Protein 5V0R (pdb70)

Structure (mmCIF, N/CA/C/O backbone):
data_5V0R
#
_entry.id   5V0R
#
_cell.length_a   52.360
_cell.length_b   85.240
_cell.length_c   33.850
_cell.angle_alpha   90.000
_cell.angle_beta   90.000
_cell.angle_gamma   90.000
#
_symmetry.space_group_name_H-M   'P 21 21 2'
#
loop_
_entity.id
_entity.type
_entity.pdbx_description
1 polymer 'Ubiquitin-conjugating enzyme'
2 non-polymer 'MAGNESIUM ION'
3 non-polymer 'CHLORIDE ION'
4 water water
#
loop_
_atom_site.group_PDB
_atom_site.id
_atom_site.type_symbol
_atom_site.label_atom_id
_atom_site.label_alt_id
_atom_site.label_comp_id
_atom_site.label_asym_id
_atom_site.label_entity_id
_atom_site.label_seq_id
_atom_site.pdbx_PDB_ins_code
_atom_site.Cartn_x
_atom_site.Cartn_y
_atom_site.Cartn_z
_atom_site.occupancy
_atom_site.B_iso_or_equiv
_atom_site.auth_seq_id
_atom_site.auth_comp_id
_atom_site.auth_asym_id
_atom_site.auth_atom_id
_atom_site.pdbx_PDB_model_num
ATOM 1 N N . LYS A 1 18 ? 23.833 -4.445 0.696 1.00 48.70 10 LYS A N 1
ATOM 2 C CA . LYS A 1 18 ? 24.532 -5.388 -0.172 1.00 50.35 10 LYS A CA 1
ATOM 3 C C . LYS A 1 18 ? 23.532 -6.309 -0.860 1.00 47.35 10 LYS A C 1
ATOM 4 O O . LYS A 1 18 ? 23.207 -6.128 -2.038 1.00 38.61 10 LYS A O 1
ATOM 6 N N . MET A 1 19 ? 23.062 -7.310 -0.114 1.00 45.02 11 MET A N 1
ATOM 7 C CA . MET A 1 19 ? 21.925 -8.101 -0.567 1.00 40.54 11 MET A CA 1
ATOM 8 C C . MET A 1 19 ? 20.715 -7.205 -0.811 1.00 36.13 11 MET A C 1
ATOM 9 O O . MET A 1 19 ? 20.053 -7.301 -1.851 1.00 24.10 11 MET A O 1
ATOM 14 N N . SER A 1 20 ? 20.433 -6.299 0.128 1.00 38.51 12 SER A N 1
ATOM 15 C CA . SER A 1 20 ? 19.296 -5.397 -0.018 1.00 39.70 12 SER A CA 1
ATOM 16 C C . SER A 1 20 ? 19.558 -4.262 -1.005 1.00 31.07 12 SER A C 1
ATOM 17 O O . SER A 1 20 ? 18.604 -3.720 -1.564 1.00 22.29 12 SER A O 1
ATOM 20 N N . SER A 1 21 ? 20.815 -3.887 -1.240 1.00 26.43 13 SER A N 1
ATOM 21 C CA . SER A 1 21 ? 21.083 -2.910 -2.292 1.00 21.77 13 SER A CA 1
ATOM 22 C C . SER A 1 21 ? 20.774 -3.493 -3.667 1.00 20.84 13 SER A C 1
ATOM 23 O O . SER A 1 21 ? 20.129 -2.840 -4.497 1.00 21.43 13 SER A O 1
ATOM 25 N N A SER A 1 22 ? 21.205 -4.729 -3.926 0.52 20.36 14 SER A N 1
ATOM 26 N N B SER A 1 22 ? 21.234 -4.720 -3.924 0.48 20.34 14 SER A N 1
ATOM 27 C CA A SER A 1 22 ? 20.958 -5.322 -5.238 0.52 18.24 14 SER A CA 1
ATOM 28 C CA B SER A 1 22 ? 20.966 -5.357 -5.209 0.48 18.42 14 SER A CA 1
ATOM 29 C C A SER A 1 22 ? 19.482 -5.641 -5.449 0.52 16.78 14 SER A C 1
ATOM 30 C C B SER A 1 22 ? 19.472 -5.556 -5.424 0.48 16.53 14 SER A C 1
ATOM 31 O O A SER A 1 22 ? 18.997 -5.583 -6.586 0.52 17.02 14 SER A O 1
ATOM 32 O O B SER A 1 22 ? 18.960 -5.318 -6.525 0.48 15.39 14 SER A O 1
ATOM 37 N N . SER A 1 23 ? 18.755 -5.989 -4.383 1.00 16.26 15 SER A N 1
ATOM 38 C CA . SER A 1 23 ? 17.324 -6.241 -4.538 1.00 12.55 15 SER A CA 1
ATOM 39 C C . SER A 1 23 ? 16.554 -4.946 -4.773 1.00 14.18 15 SER A C 1
ATOM 40 O O . SER A 1 23 ? 15.606 -4.932 -5.567 1.00 12.99 15 SER A O 1
ATOM 43 N N . LYS A 1 24 ? 16.960 -3.844 -4.123 1.00 15.40 16 LYS A N 1
ATOM 44 C CA . LYS A 1 24 ? 16.314 -2.560 -4.396 1.00 13.76 16 LYS A CA 1
ATOM 45 C C . LYS A 1 24 ? 16.555 -2.132 -5.838 1.00 14.30 16 LYS A C 1
ATOM 46 O O . LYS A 1 24 ? 15.625 -1.707 -6.537 1.00 13.92 16 LYS A O 1
ATOM 52 N N . LEU A 1 25 ? 17.800 -2.251 -6.309 1.00 14.67 17 LEU A N 1
ATOM 53 C CA . LEU A 1 25 ? 18.083 -1.890 -7.693 1.00 13.36 17 LEU A CA 1
ATOM 54 C C . LEU A 1 25 ? 17.270 -2.735 -8.657 1.00 13.04 17 LEU A C 1
ATOM 55 O O . LEU A 1 25 ? 16.788 -2.237 -9.680 1.00 15.30 17 LEU A O 1
ATOM 60 N N . ARG A 1 26 ? 17.115 -4.028 -8.361 1.00 11.79 18 ARG A N 1
ATOM 61 C CA . ARG A 1 26 ? 16.359 -4.878 -9.268 1.00 11.28 18 ARG A CA 1
ATOM 62 C C . ARG A 1 26 ? 14.879 -4.508 -9.264 1.00 11.28 18 ARG A C 1
ATOM 63 O O . ARG A 1 26 ? 14.231 -4.521 -10.316 1.00 12.41 18 ARG A O 1
ATOM 71 N N . LEU A 1 27 ? 14.322 -4.188 -8.094 1.00 11.52 19 LEU A N 1
ATOM 72 C CA . LEU A 1 27 ? 12.920 -3.783 -8.067 1.00 10.87 19 LEU A CA 1
ATOM 73 C C . LEU A 1 27 ? 12.716 -2.478 -8.826 1.00 10.99 19 LEU A C 1
ATOM 74 O O . LEU A 1 27 ? 11.700 -2.305 -9.500 1.00 12.40 19 LEU A O 1
ATOM 79 N N . LEU A 1 28 ? 13.678 -1.554 -8.736 1.00 12.20 20 LEU A N 1
ATOM 80 C CA . LEU A 1 28 ? 13.568 -0.324 -9.518 1.00 11.14 20 LEU A CA 1
ATOM 81 C C . LEU A 1 28 ? 13.685 -0.609 -11.010 1.00 14.11 20 LEU A C 1
ATOM 82 O O . LEU A 1 28 ? 13.034 0.053 -11.831 1.00 14.75 20 LEU A O 1
ATOM 87 N N . SER A 1 29 ? 14.518 -1.583 -11.383 1.00 14.64 21 SER A N 1
ATOM 88 C CA . SER A 1 29 ? 14.603 -1.977 -12.785 1.00 15.67 21 SER A CA 1
ATOM 89 C C . SER A 1 29 ? 13.299 -2.598 -13.258 1.00 13.13 21 SER A C 1
ATOM 90 O O . SER A 1 29 ? 12.826 -2.309 -14.365 1.00 15.15 21 SER A O 1
ATOM 93 N N . ASP A 1 30 ? 12.694 -3.449 -12.427 1.00 12.71 22 ASP A N 1
ATOM 94 C CA . ASP A 1 30 ? 11.396 -4.019 -12.774 1.00 12.35 22 ASP A CA 1
ATOM 95 C C . ASP A 1 30 ? 10.341 -2.929 -12.915 1.00 13.32 22 ASP A C 1
ATOM 96 O O . ASP A 1 30 ? 9.476 -2.997 -13.799 1.00 14.61 22 ASP A O 1
ATOM 101 N N . LEU A 1 31 ? 10.386 -1.932 -12.030 1.00 10.37 23 LEU A N 1
ATOM 102 C CA . LEU A 1 31 ? 9.454 -0.813 -12.100 1.00 10.28 23 LEU A CA 1
ATOM 103 C C . LEU A 1 31 ? 9.631 -0.043 -13.402 1.00 14.61 23 LEU A C 1
ATOM 104 O O . LEU A 1 31 ? 8.647 0.333 -14.051 1.00 14.99 23 LEU A O 1
ATOM 109 N N . GLN A 1 32 ? 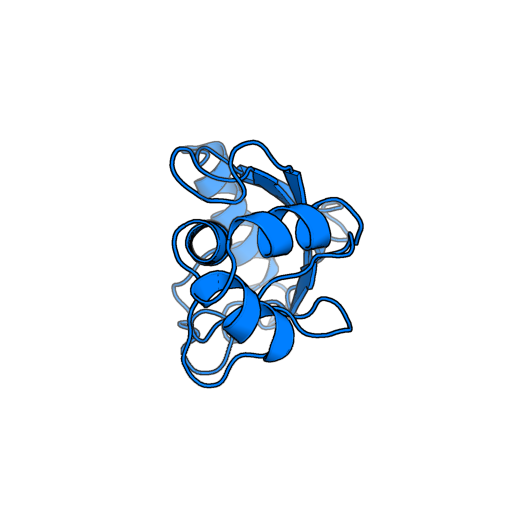10.886 0.177 -13.810 1.00 12.61 24 GLN A N 1
ATOM 110 C CA . GLN A 1 32 ? 11.153 0.853 -15.078 1.00 16.02 24 GLN A CA 1
ATOM 111 C C . GLN A 1 32 ? 10.566 0.079 -16.255 1.00 15.96 24 GLN A C 1
ATOM 112 O O . GLN A 1 32 ? 10.006 0.680 -17.181 1.00 15.65 24 GLN A O 1
ATOM 118 N N . GLN A 1 33 ? 10.696 -1.254 -16.242 1.00 15.87 25 GLN A N 1
ATOM 119 C CA . GLN A 1 33 ? 10.119 -2.073 -17.306 1.00 16.37 25 GLN A CA 1
ATOM 120 C C . GLN A 1 33 ? 8.611 -1.885 -17.374 1.00 15.32 25 GLN A C 1
ATOM 121 O O . GLN A 1 33 ? 8.041 -1.718 -18.460 1.00 16.02 25 GLN A O 1
ATOM 127 N N . LEU A 1 34 ? 7.948 -1.926 -16.214 1.00 14.72 26 LEU A N 1
ATOM 128 C CA . LEU A 1 34 ? 6.489 -1.826 -16.173 1.00 12.86 26 LEU A CA 1
ATOM 129 C C . LEU A 1 34 ? 6.008 -0.476 -16.688 1.00 15.03 26 LEU A C 1
ATOM 130 O O . LEU A 1 34 ? 5.054 -0.408 -17.469 1.00 16.79 26 LEU A O 1
ATOM 135 N N . GLN A 1 35 ? 6.642 0.618 -16.250 1.00 13.47 27 GLN A N 1
ATOM 136 C CA . GLN A 1 35 ? 6.167 1.930 -16.684 1.00 13.16 27 GLN A CA 1
ATOM 137 C C . GLN A 1 35 ? 6.403 2.151 -18.171 1.00 16.78 27 GLN A C 1
ATOM 138 O O . GLN A 1 35 ? 5.629 2.866 -18.815 1.00 18.25 27 GLN A O 1
ATOM 144 N N . LYS A 1 36 ? 7.452 1.547 -18.735 1.00 15.40 28 LYS A N 1
ATOM 145 C CA . LYS A 1 36 ? 7.734 1.761 -20.152 1.00 17.28 28 LYS A CA 1
ATOM 146 C C . LYS A 1 36 ? 6.749 1.006 -21.038 1.00 16.78 28 LYS A C 1
ATOM 147 O O . LYS A 1 36 ? 6.363 1.502 -22.105 1.00 20.90 28 LYS A O 1
ATOM 149 N N . ASP A 1 37 ? 6.356 -0.200 -20.627 1.00 16.95 29 ASP A N 1
ATOM 150 C CA . ASP A 1 37 ? 5.425 -1.039 -21.388 1.00 20.01 29 ASP A CA 1
ATOM 151 C C . ASP A 1 37 ? 4.449 -1.702 -20.430 1.00 17.02 29 ASP A C 1
ATOM 152 O O . ASP A 1 37 ? 4.555 -2.900 -20.139 1.00 17.31 29 ASP A O 1
ATOM 157 N N . PRO A 1 38 ? 3.484 -0.951 -19.912 1.00 16.11 30 PRO A N 1
ATOM 158 C CA . PRO A 1 38 ? 2.569 -1.518 -18.908 1.00 14.34 30 PRO A CA 1
ATOM 159 C C . PRO A 1 38 ? 1.712 -2.612 -19.516 1.00 15.80 30 PRO A C 1
ATOM 160 O O . PRO A 1 38 ? 1.178 -2.450 -20.624 1.00 18.04 30 PRO A O 1
ATOM 164 N N . PRO A 1 39 ? 1.599 -3.759 -18.843 1.00 16.58 31 PRO A N 1
ATOM 165 C CA . PRO A 1 39 ? 0.783 -4.856 -19.375 1.00 18.74 31 PRO A CA 1
ATOM 166 C C . PRO A 1 39 ? -0.705 -4.625 -19.154 1.00 16.80 31 PRO A C 1
ATOM 167 O O . PRO A 1 39 ? -1.129 -4.133 -18.107 1.00 18.88 31 PRO A O 1
ATOM 171 N N . GLU A 1 40 ? -1.496 -5.003 -20.152 1.00 18.49 32 GLU A N 1
ATOM 172 C CA . GLU A 1 40 ? -2.942 -4.863 -20.055 1.00 17.15 32 GLU A CA 1
ATOM 173 C C . GLU A 1 40 ? -3.522 -5.895 -19.096 1.00 15.69 32 GLU A C 1
ATOM 174 O O . GLU A 1 40 ? -2.972 -6.986 -18.914 1.00 16.71 32 GLU A O 1
ATOM 180 N N . GLY A 1 41 ? -4.654 -5.537 -18.485 1.00 14.64 33 GLY A N 1
ATOM 181 C CA . GLY A 1 41 ? -5.338 -6.401 -17.538 1.00 15.14 33 GLY A CA 1
ATOM 182 C C . GLY A 1 41 ? -4.842 -6.303 -16.113 1.00 16.47 33 GLY A C 1
ATOM 183 O O . GLY A 1 41 ? -5.397 -6.976 -15.233 1.00 15.52 33 GLY A O 1
ATOM 184 N N . ILE A 1 42 ? -3.841 -5.462 -15.852 1.00 12.43 34 ILE A N 1
ATOM 185 C CA . ILE A 1 42 ? -3.068 -5.482 -14.618 1.00 11.71 34 ILE A CA 1
ATOM 186 C C . ILE A 1 42 ? -2.874 -4.051 -14.149 1.00 13.94 34 ILE A C 1
ATOM 187 O O . ILE A 1 42 ? -2.672 -3.144 -14.963 1.00 15.25 34 ILE A O 1
ATOM 192 N N . THR A 1 43 ? -2.958 -3.843 -12.838 1.00 10.78 35 THR A N 1
ATOM 193 C CA . THR A 1 43 ? -2.378 -2.666 -12.198 1.00 9.69 35 THR A CA 1
ATOM 194 C C . THR A 1 43 ? -1.423 -3.155 -11.116 1.00 10.23 35 THR A C 1
ATOM 195 O O . THR A 1 43 ? -1.604 -4.243 -10.560 1.00 10.78 35 THR A O 1
ATOM 199 N N . ALA A 1 44 ? -0.386 -2.367 -10.824 1.00 10.60 36 ALA A N 1
ATOM 200 C CA . ALA A 1 44 ? 0.590 -2.794 -9.829 1.00 10.14 36 ALA A CA 1
ATOM 201 C C . ALA A 1 44 ? 1.482 -1.630 -9.444 1.00 14.05 36 ALA A C 1
ATOM 202 O O . ALA A 1 44 ? 1.954 -0.892 -10.316 1.00 13.31 36 ALA A O 1
ATOM 204 N N . SER A 1 45 ? 1.730 -1.483 -8.140 1.00 9.74 37 SER A N 1
ATOM 205 C CA . SER A 1 45 ? 2.630 -0.430 -7.691 1.00 9.70 37 SER A CA 1
ATOM 206 C C . SER A 1 45 ? 3.112 -0.715 -6.276 1.00 10.46 37 SER A C 1
ATOM 207 O O . SER A 1 45 ? 2.334 -1.234 -5.461 1.00 10.88 37 SER A O 1
ATOM 210 N N . PRO A 1 46 ? 4.367 -0.402 -5.951 1.00 9.85 38 PRO A N 1
ATOM 211 C CA . PRO A 1 46 ? 4.844 -0.577 -4.577 1.00 12.13 38 PRO A CA 1
ATOM 212 C C . PRO A 1 46 ? 4.142 0.361 -3.606 1.00 12.26 38 PRO A C 1
ATOM 213 O O . PRO A 1 46 ? 3.610 1.417 -3.966 1.00 12.24 38 PRO A O 1
ATOM 217 N N . GLU A 1 47 ? 4.158 -0.047 -2.340 1.00 10.70 39 GLU A N 1
ATOM 218 C CA . GLU A 1 47 ? 3.562 0.771 -1.290 1.00 12.80 39 GLU A CA 1
ATOM 219 C C . GLU A 1 47 ? 4.226 2.136 -1.215 1.00 13.98 39 GLU A C 1
ATOM 220 O O . GLU A 1 47 ? 3.550 3.162 -1.043 1.00 12.78 39 GLU A O 1
ATOM 226 N N . SER A 1 48 ? 5.553 2.160 -1.336 1.00 12.81 40 SER A N 1
ATOM 227 C CA . SER A 1 48 ? 6.354 3.373 -1.250 1.00 12.80 40 SER A CA 1
ATOM 228 C C . SER A 1 48 ? 7.799 3.002 -1.525 1.00 12.78 40 SER A C 1
ATOM 229 O O . SER A 1 48 ? 8.123 1.821 -1.672 1.00 14.26 40 SER A O 1
ATOM 232 N N . GLU A 1 49 ? 8.678 3.993 -1.579 1.00 12.89 41 GLU A N 1
ATOM 233 C CA . GLU A 1 49 ? 10.093 3.694 -1.732 1.00 15.93 41 GLU A CA 1
ATOM 234 C C . GLU A 1 49 ? 10.646 3.023 -0.480 1.00 16.27 41 GLU A C 1
ATOM 235 O O . GLU A 1 49 ? 11.400 2.043 -0.572 1.00 18.84 41 GLU A O 1
ATOM 241 N N . ASN A 1 50 ? 10.259 3.516 0.700 1.00 16.67 42 ASN A N 1
ATOM 242 C CA . ASN A 1 50 ? 10.695 2.878 1.942 1.00 18.16 42 ASN A CA 1
ATOM 243 C C . ASN A 1 50 ? 10.160 1.460 2.057 1.00 19.25 42 ASN A C 1
ATOM 244 O O . ASN A 1 50 ? 10.792 0.610 2.694 1.00 21.48 42 ASN A O 1
ATOM 249 N N . ASP A 1 51 ? 9.003 1.192 1.459 1.00 15.55 43 ASP A N 1
ATOM 250 C CA . ASP A 1 51 ? 8.410 -0.142 1.458 1.00 13.97 43 ASP A CA 1
ATOM 251 C C . ASP A 1 51 ? 8.371 -0.699 0.043 1.00 16.24 43 ASP A C 1
ATOM 252 O O . ASP A 1 51 ? 7.346 -1.223 -0.405 1.00 14.80 43 ASP A O 1
ATOM 257 N N . LEU A 1 52 ? 9.494 -0.580 -0.665 1.00 15.23 44 LEU A N 1
ATOM 258 C CA . LEU A 1 52 ? 9.576 -1.033 -2.046 1.00 13.15 44 LEU A CA 1
ATOM 259 C C . LEU A 1 52 ? 9.346 -2.531 -2.172 1.00 13.62 44 LEU A C 1
ATOM 260 O O . LEU A 1 52 ? 9.039 -3.015 -3.265 1.00 13.30 44 LEU A O 1
ATOM 265 N N . TYR A 1 53 ? 9.513 -3.272 -1.085 1.00 11.96 45 TYR A N 1
ATOM 266 C CA . TYR A 1 53 ? 9.382 -4.722 -1.138 1.00 11.64 45 TYR A CA 1
ATOM 267 C C . TYR A 1 53 ? 7.939 -5.193 -1.030 1.00 14.12 45 TYR A C 1
ATOM 268 O O . TYR A 1 53 ? 7.685 -6.392 -1.181 1.00 14.88 45 TYR A O 1
ATOM 277 N N . VAL A 1 54 ? 6.985 -4.302 -0.786 1.00 11.96 46 VAL A N 1
ATOM 278 C CA . VAL A 1 54 ? 5.569 -4.659 -0.748 1.00 11.55 46 VAL A CA 1
ATOM 279 C C . VAL A 1 54 ? 4.895 -3.987 -1.935 1.00 11.22 46 VAL A C 1
ATOM 280 O O . VAL A 1 54 ? 4.884 -2.755 -2.033 1.00 12.15 46 VAL A O 1
ATOM 284 N N . TRP A 1 55 ? 4.351 -4.789 -2.845 1.00 11.83 47 TRP A N 1
ATOM 285 C CA . TRP A 1 55 ? 3.579 -4.277 -3.970 1.00 10.22 47 TRP A CA 1
ATOM 286 C C . TRP A 1 55 ? 2.140 -4.745 -3.868 1.00 11.47 47 TRP A C 1
ATOM 287 O O . TRP A 1 55 ? 1.872 -5.884 -3.465 1.00 13.00 47 TRP A O 1
ATOM 298 N N . ASN A 1 56 ? 1.216 -3.882 -4.264 1.00 9.62 48 ASN A N 1
ATOM 299 C CA . ASN A 1 56 ? -0.173 -4.270 -4.422 1.00 9.78 48 ASN A CA 1
ATOM 300 C C . ASN A 1 56 ? -0.524 -4.269 -5.899 1.00 11.08 48 ASN A C 1
ATOM 301 O O . ASN A 1 56 ? -0.024 -3.444 -6.665 1.00 11.23 48 ASN A O 1
ATOM 306 N N . ALA A 1 57 ? -1.362 -5.221 -6.310 1.00 10.33 49 ALA A N 1
ATOM 307 C CA . ALA A 1 57 ? -1.699 -5.353 -7.714 1.00 9.80 49 ALA A CA 1
ATOM 308 C C . ALA A 1 57 ? -3.155 -5.758 -7.846 1.00 10.14 49 ALA A C 1
ATOM 309 O O . ALA A 1 57 ? -3.770 -6.257 -6.900 1.00 12.43 49 ALA A O 1
ATOM 311 N N . THR A 1 58 ? -3.710 -5.514 -9.030 1.00 10.93 50 THR A N 1
ATOM 312 C CA . THR A 1 58 ? -5.002 -6.082 -9.383 1.00 10.78 50 THR A CA 1
ATOM 313 C C . THR A 1 58 ? -4.876 -6.765 -10.731 1.00 12.94 50 THR A C 1
ATOM 314 O O . THR A 1 58 ? -4.051 -6.388 -11.567 1.00 13.90 50 THR A O 1
ATOM 318 N N . ILE A 1 59 ? -5.690 -7.795 -10.917 1.00 12.17 51 ILE A N 1
ATOM 319 C CA . ILE A 1 59 ? -5.857 -8.434 -12.212 1.00 13.06 51 ILE A CA 1
ATOM 320 C C . ILE A 1 59 ? -7.346 -8.480 -12.507 1.00 14.96 51 ILE A C 1
ATOM 321 O O . ILE A 1 59 ? -8.165 -8.657 -11.599 1.00 15.30 51 ILE A O 1
ATOM 326 N N . THR A 1 60 ? -7.697 -8.289 -13.765 1.00 13.43 52 THR A N 1
ATOM 327 C CA . THR A 1 60 ? -9.081 -8.344 -14.195 1.00 12.36 52 THR A CA 1
ATOM 328 C C . THR A 1 60 ? -9.302 -9.624 -14.982 1.00 16.25 52 THR A C 1
ATOM 329 O O . THR A 1 60 ? -8.453 -10.020 -15.785 1.00 16.87 52 THR A O 1
ATOM 333 N N . GLY A 1 61 ? -10.437 -10.271 -14.733 1.00 15.13 53 GLY A N 1
ATOM 334 C CA . GLY A 1 61 ? -10.754 -11.507 -15.408 1.00 17.32 53 GLY A CA 1
ATOM 335 C C . GLY A 1 61 ? -10.739 -11.338 -16.912 1.00 17.62 53 GLY A C 1
ATOM 336 O O . GLY A 1 61 ? -11.424 -10.480 -17.473 1.00 16.78 53 GLY A O 1
ATOM 337 N N . PRO A 1 62 ? -9.954 -12.166 -17.594 1.00 21.49 54 PRO A N 1
ATOM 338 C CA . PRO A 1 62 ? -9.791 -12.006 -19.040 1.00 26.03 54 PRO A CA 1
ATOM 339 C C . PRO A 1 62 ? -11.082 -12.260 -19.798 1.00 25.25 54 PRO A C 1
ATOM 340 O O . PRO A 1 62 ? -11.966 -13.002 -19.356 1.00 22.64 54 PRO A O 1
ATOM 344 N N . MET A 1 63 ? -11.181 -11.598 -20.948 1.00 24.09 55 MET A N 1
ATOM 345 C CA . MET A 1 63 ? -12.203 -11.917 -21.924 1.00 32.87 55 MET A CA 1
ATOM 346 C C . MET A 1 63 ? -12.124 -13.393 -22.277 1.00 32.22 55 MET A C 1
ATOM 347 O O . MET A 1 63 ? -11.037 -13.951 -22.456 1.00 30.25 55 MET A O 1
ATOM 352 N N . ASP A 1 64 ? -13.288 -14.024 -22.344 1.00 26.67 56 ASP A N 1
ATOM 353 C CA . ASP A 1 64 ? -13.481 -15.418 -22.727 1.00 24.94 56 ASP A CA 1
ATOM 354 C C . ASP A 1 64 ? -13.112 -16.372 -21.599 1.00 23.34 56 ASP A C 1
ATOM 355 O O . ASP A 1 64 ? -13.016 -17.584 -21.837 1.00 25.45 56 ASP A O 1
ATOM 360 N N . SER A 1 65 ? -12.916 -15.869 -20.383 1.00 25.90 57 SER A N 1
ATOM 361 C CA . SER A 1 65 ? -12.726 -16.701 -19.205 1.00 26.38 57 SER A CA 1
ATOM 362 C C . SER A 1 65 ? -13.985 -16.673 -18.355 1.00 24.24 57 SER A C 1
ATOM 363 O O . SER A 1 65 ? -14.828 -15.782 -18.486 1.00 20.74 57 SER A O 1
ATOM 366 N N . ILE A 1 66 ? -14.095 -17.655 -17.457 1.00 21.33 58 ILE A N 1
ATOM 367 C CA . ILE A 1 66 ? -15.263 -17.704 -16.588 1.00 19.93 58 ILE A CA 1
ATOM 368 C C . ILE A 1 66 ? -15.232 -16.575 -15.560 1.00 21.98 58 ILE A C 1
ATOM 369 O O . ILE A 1 66 ? -16.273 -16.247 -14.982 1.00 21.95 58 ILE A O 1
ATOM 374 N N . TRP A 1 67 ? -14.072 -15.939 -15.350 1.00 16.98 59 TRP A N 1
ATOM 375 C CA . TRP A 1 67 ? -13.923 -14.799 -14.453 1.00 16.58 59 TRP A CA 1
ATOM 376 C C . TRP A 1 67 ? -14.015 -13.466 -15.184 1.00 18.18 59 TRP A C 1
ATOM 377 O O . TRP A 1 67 ? -13.646 -12.438 -14.606 1.00 20.09 59 TRP A O 1
ATOM 388 N N A GLU A 1 68 ? -14.510 -13.464 -16.423 0.39 19.43 60 GLU A N 1
ATOM 389 N N B GLU A 1 68 ? -14.506 -13.463 -16.422 0.61 18.99 60 GLU A N 1
ATOM 390 C CA A GLU A 1 68 ? -14.506 -12.277 -17.277 0.39 22.17 60 GLU A CA 1
ATOM 391 C CA B GLU A 1 68 ? -14.481 -12.282 -17.283 0.61 22.19 60 GLU A CA 1
ATOM 392 C C A GLU A 1 68 ? -15.008 -11.044 -16.541 0.39 23.56 60 GLU A C 1
ATOM 393 C C B GLU A 1 68 ? -15.010 -11.045 -16.571 0.61 23.92 60 GLU A C 1
ATOM 394 O O A GLU A 1 68 ? -16.112 -11.043 -15.990 0.39 25.29 60 GLU A O 1
ATOM 395 O O B GLU A 1 68 ? -16.131 -11.042 -16.060 0.61 25.36 60 GLU A O 1
ATOM 406 N N . GLY A 1 69 ? -14.184 -9.996 -16.530 1.00 22.34 61 GLY A N 1
ATOM 407 C CA . GLY A 1 69 ? -14.556 -8.727 -15.936 1.00 23.33 61 GLY A CA 1
ATOM 408 C C . GLY A 1 69 ? -14.442 -8.634 -14.429 1.00 22.30 61 GLY A C 1
ATOM 409 O O . GLY A 1 69 ? -14.459 -7.516 -13.891 1.00 26.17 61 GLY A O 1
ATOM 410 N N . GLY A 1 70 ? -14.346 -9.756 -13.719 1.00 23.08 62 GLY A N 1
ATOM 411 C CA . GLY A 1 70 ? -14.116 -9.685 -12.289 1.00 20.57 62 GLY A CA 1
ATOM 412 C C . GLY A 1 70 ? -12.774 -9.053 -11.983 1.00 15.19 62 GLY A C 1
ATOM 413 O O . GLY A 1 70 ? -11.835 -9.126 -12.774 1.00 21.54 62 GLY A O 1
ATOM 414 N N . ILE A 1 71 ? -12.679 -8.437 -10.809 1.00 14.91 63 ILE A N 1
ATOM 415 C CA . ILE A 1 71 ? -11.466 -7.758 -10.370 1.00 13.23 63 ILE A CA 1
ATOM 416 C C . ILE A 1 71 ? -10.943 -8.476 -9.133 1.00 16.36 63 ILE A C 1
ATOM 417 O O . ILE A 1 71 ? -11.714 -8.801 -8.220 1.00 16.66 63 ILE A O 1
ATOM 422 N N . PHE A 1 72 ? -9.643 -8.76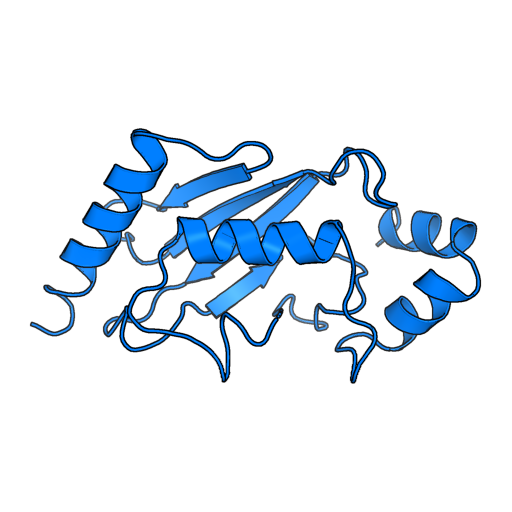2 -9.122 1.00 13.18 64 PHE A N 1
ATOM 423 C CA . PHE A 1 72 ? -9.029 -9.550 -8.066 1.00 12.44 64 PHE A CA 1
ATOM 424 C C . PHE A 1 72 ? -7.801 -8.810 -7.570 1.00 14.50 64 PHE A C 1
ATOM 425 O O . PHE A 1 72 ? -7.122 -8.130 -8.348 1.00 13.77 64 PHE A O 1
ATOM 433 N N . PHE A 1 73 ? -7.557 -8.910 -6.264 1.00 12.05 65 PHE A N 1
ATOM 434 C CA . PHE A 1 73 ? -6.609 -8.056 -5.558 1.00 10.46 65 PHE A CA 1
ATOM 435 C C . PHE A 1 73 ? -5.493 -8.903 -4.969 1.00 12.29 65 PHE A C 1
ATOM 436 O O . PHE A 1 73 ? -5.762 -9.905 -4.295 1.00 12.79 65 PHE A O 1
ATOM 444 N N . LEU A 1 74 ? -4.249 -8.470 -5.200 1.00 11.75 66 LEU A N 1
ATOM 445 C CA . LEU A 1 74 ? -3.050 -9.214 -4.850 1.00 12.04 66 LEU A CA 1
ATOM 446 C C . LEU A 1 74 ? -2.102 -8.357 -4.032 1.00 11.17 66 LEU A C 1
ATOM 447 O O . LEU A 1 74 ? -2.074 -7.132 -4.175 1.00 11.44 66 LEU A O 1
ATOM 452 N N . ARG A 1 75 ? -1.290 -9.027 -3.206 1.00 10.11 67 ARG A N 1
ATOM 453 C CA . ARG A 1 75 ? -0.110 -8.419 -2.604 1.00 10.13 67 ARG A CA 1
ATOM 454 C C . ARG A 1 75 ? 1.096 -9.305 -2.875 1.00 13.15 67 ARG A C 1
ATOM 455 O O . ARG A 1 75 ? 1.019 -10.530 -2.747 1.00 12.68 67 ARG A O 1
ATOM 463 N N . LEU A 1 76 ? 2.205 -8.676 -3.262 1.00 10.50 68 LEU A N 1
ATOM 464 C CA . LEU A 1 76 ? 3.476 -9.344 -3.526 1.00 9.91 68 LEU A CA 1
ATOM 465 C C . LEU A 1 76 ? 4.483 -8.819 -2.517 1.00 12.27 68 LEU A C 1
ATOM 466 O O . LEU A 1 76 ? 4.712 -7.609 -2.447 1.00 13.86 68 LEU A O 1
ATOM 471 N N . THR A 1 77 ? 5.073 -9.708 -1.733 1.00 11.48 69 THR A N 1
ATOM 472 C CA . THR A 1 77 ? 6.052 -9.300 -0.730 1.00 13.12 69 THR A CA 1
ATOM 473 C C . THR A 1 77 ? 7.393 -9.891 -1.131 1.00 11.39 69 THR A C 1
ATOM 474 O O . THR A 1 77 ? 7.593 -11.110 -1.060 1.00 12.77 69 THR A O 1
ATOM 478 N N . PHE A 1 78 ? 8.304 -9.028 -1.556 1.00 11.67 70 PHE A N 1
ATOM 479 C CA . PHE A 1 78 ? 9.576 -9.466 -2.101 1.00 12.17 70 PHE A CA 1
ATOM 480 C C . PHE A 1 78 ? 10.596 -9.629 -0.987 1.00 14.78 70 PHE A C 1
ATOM 481 O O . PHE A 1 78 ? 10.686 -8.778 -0.103 1.00 16.51 70 PHE A O 1
ATOM 489 N N . PRO A 1 79 ? 11.371 -10.707 -1.013 1.00 11.74 71 PRO A N 1
ATOM 490 C CA . PRO A 1 79 ? 12.415 -10.889 -0.007 1.00 11.59 71 PRO A CA 1
ATOM 491 C C . PRO A 1 79 ? 13.628 -10.024 -0.312 1.00 11.59 71 PRO A C 1
ATOM 492 O O . PRO A 1 79 ? 13.811 -9.530 -1.428 1.00 13.19 71 PRO A O 1
ATOM 496 N N . GLU A 1 80 ? 14.473 -9.862 0.711 1.00 12.27 72 GLU A N 1
ATOM 497 C CA . GLU A 1 80 ? 15.637 -8.988 0.594 1.00 12.60 72 GLU A CA 1
ATOM 498 C C . GLU A 1 80 ? 16.654 -9.502 -0.414 1.00 13.68 72 GLU A C 1
ATOM 499 O O . GLU A 1 80 ? 17.479 -8.716 -0.900 1.00 15.48 72 GLU A O 1
ATOM 505 N N . ASP A 1 81 ? 16.647 -10.800 -0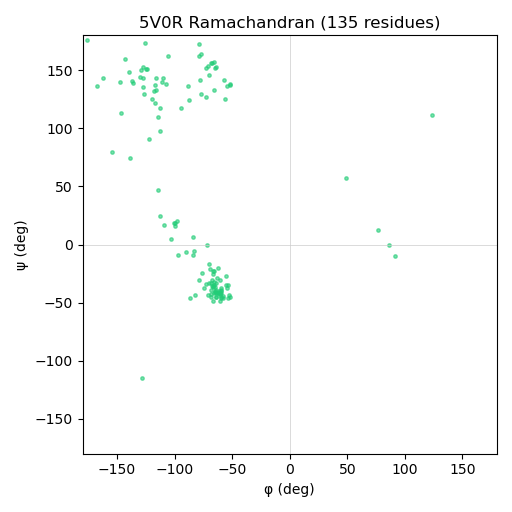.711 1.00 12.45 73 ASP A N 1
ATOM 506 C CA . ASP A 1 81 ? 17.552 -11.362 -1.701 1.00 13.15 73 ASP A CA 1
ATOM 507 C C . ASP A 1 81 ? 16.888 -11.566 -3.062 1.00 12.19 73 ASP A C 1
ATOM 508 O O . ASP A 1 81 ? 17.412 -12.315 -3.888 1.00 16.58 73 ASP A O 1
ATOM 513 N N . TYR A 1 82 ? 15.762 -10.904 -3.318 1.00 11.55 74 TYR A N 1
ATOM 514 C CA . TYR A 1 82 ? 15.230 -10.843 -4.672 1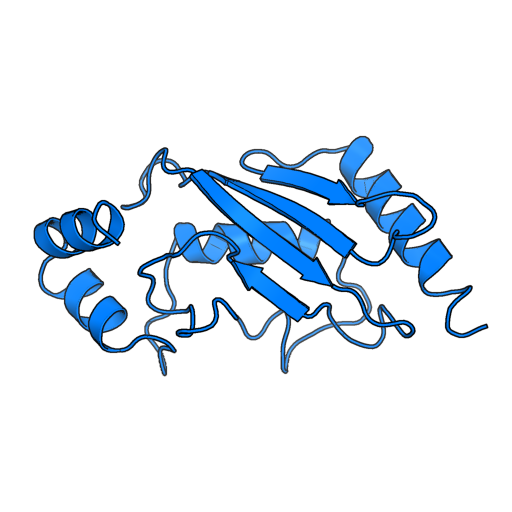.00 11.05 74 TYR A CA 1
ATOM 515 C C . TYR A 1 82 ? 16.329 -10.361 -5.621 1.00 14.57 74 TYR A C 1
ATOM 516 O O . TYR A 1 82 ? 17.053 -9.415 -5.291 1.00 14.18 74 TYR A O 1
ATOM 525 N N . PRO A 1 83 ? 16.478 -10.961 -6.813 1.00 12.30 75 PRO A N 1
ATOM 526 C CA . PRO A 1 83 ? 15.644 -11.963 -7.478 1.00 10.23 75 PRO A CA 1
ATOM 527 C C . PRO A 1 83 ? 16.147 -13.398 -7.318 1.00 10.93 75 PRO A C 1
ATOM 528 O O . PRO A 1 83 ? 15.774 -14.269 -8.112 1.00 11.83 75 PRO A O 1
ATOM 532 N N . THR A 1 84 ? 16.989 -13.653 -6.314 1.00 11.89 76 THR A N 1
ATOM 533 C CA . THR A 1 84 ? 17.389 -15.034 -6.052 1.00 12.20 76 THR A CA 1
ATOM 534 C C . THR A 1 84 ? 16.192 -15.865 -5.623 1.00 13.56 76 THR A C 1
ATOM 535 O O . THR A 1 84 ? 16.109 -17.056 -5.951 1.00 14.24 76 THR A O 1
ATOM 539 N N . LYS A 1 85 ? 15.246 -15.240 -4.923 1.00 13.19 77 LYS A N 1
ATOM 540 C CA . LYS A 1 85 ? 14.021 -15.857 -4.448 1.00 12.88 77 LYS A CA 1
ATOM 541 C C . LYS A 1 85 ? 12.825 -15.058 -4.941 1.00 11.20 77 LYS A C 1
ATOM 542 O O . LYS A 1 85 ? 12.915 -13.838 -5.116 1.00 12.46 77 LYS A O 1
ATOM 548 N N . PRO A 1 86 ? 11.689 -15.721 -5.139 1.00 11.87 78 PRO A N 1
ATOM 549 C CA . PRO A 1 86 ? 10.473 -15.043 -5.605 1.00 10.34 78 PRO A CA 1
ATOM 550 C C . PRO A 1 86 ? 9.774 -14.314 -4.473 1.00 10.67 78 PRO A C 1
ATOM 551 O O . PRO A 1 86 ? 10.014 -14.594 -3.288 1.00 12.42 78 PRO A O 1
ATOM 555 N N . PRO A 1 87 ? 8.886 -13.378 -4.795 1.00 10.47 79 PRO A N 1
ATOM 556 C CA . PRO A 1 87 ? 8.020 -12.805 -3.762 1.00 12.00 79 PRO A CA 1
ATOM 557 C C . PRO A 1 87 ? 7.030 -13.839 -3.257 1.00 9.66 79 PRO A C 1
ATOM 558 O O . PRO A 1 87 ? 6.706 -14.819 -3.938 1.00 12.25 79 PRO A O 1
ATOM 562 N N . LYS A 1 88 ? 6.553 -13.603 -2.034 1.00 11.20 80 LYS A N 1
ATOM 563 C CA . LYS A 1 88 ? 5.354 -14.261 -1.534 1.00 12.84 80 LYS A CA 1
ATOM 564 C C . LYS A 1 88 ? 4.147 -13.583 -2.165 1.00 14.08 80 LYS A C 1
ATOM 565 O O . LYS A 1 88 ? 4.051 -12.357 -2.142 1.00 14.07 80 LYS A O 1
ATOM 571 N N . VAL A 1 89 ? 3.238 -14.359 -2.747 1.00 11.57 81 VAL A N 1
ATOM 572 C CA . VAL A 1 89 ? 2.111 -13.802 -3.489 1.00 11.64 81 VAL A CA 1
ATOM 573 C C . VAL A 1 89 ? 0.818 -14.258 -2.832 1.00 13.84 81 VAL A C 1
ATOM 574 O O . VAL A 1 89 ? 0.599 -15.463 -2.667 1.00 16.25 81 VAL A O 1
ATOM 578 N N . LYS A 1 90 ? -0.043 -13.305 -2.475 1.00 12.49 82 LYS A N 1
ATOM 579 C CA . LYS A 1 90 ? -1.326 -13.628 -1.865 1.00 13.52 82 LYS A CA 1
ATOM 580 C C . LYS A 1 90 ? -2.428 -12.782 -2.483 1.00 14.39 82 LYS A C 1
ATOM 581 O O . LYS A 1 90 ? -2.234 -11.591 -2.748 1.00 13.80 82 LYS A O 1
ATOM 583 N N . PHE A 1 91 ? -3.576 -13.408 -2.724 1.00 12.54 83 PHE A N 1
ATOM 584 C CA . PHE A 1 91 ? -4.795 -12.652 -2.957 1.00 11.53 83 PHE A CA 1
ATOM 585 C C . PHE A 1 91 ? -5.266 -12.052 -1.637 1.00 14.36 83 PHE A C 1
ATOM 586 O O . PHE A 1 91 ? -5.400 -12.760 -0.636 1.00 16.24 83 PHE A O 1
ATOM 594 N N . THR A 1 92 ? -5.498 -10.741 -1.626 1.00 12.35 84 THR A N 1
ATOM 595 C CA . THR A 1 92 ? -5.911 -10.047 -0.417 1.00 13.69 84 THR A CA 1
ATOM 596 C C . THR A 1 92 ? -7.415 -9.853 -0.333 1.00 16.06 84 THR A C 1
ATOM 597 O O . THR A 1 92 ? -7.913 -9.428 0.713 1.00 16.84 84 THR A O 1
ATOM 601 N N . SER A 1 93 ? -8.146 -10.157 -1.399 1.00 13.35 85 SER A N 1
ATOM 602 C CA . SER A 1 93 ? -9.584 -10.329 -1.345 1.00 14.82 85 SER A CA 1
ATOM 603 C C . SER A 1 93 ? -9.874 -11.804 -1.570 1.00 14.35 85 SER A C 1
ATOM 604 O O . SER A 1 93 ? -9.213 -12.444 -2.392 1.00 14.16 85 SER A O 1
ATOM 607 N N . LYS A 1 94 ? -10.831 -12.342 -0.822 1.00 16.75 86 LYS A N 1
ATOM 608 C CA . LYS A 1 94 ? -11.127 -13.763 -0.906 1.00 15.85 86 LYS A CA 1
ATOM 609 C C . LYS A 1 94 ? -11.474 -14.146 -2.338 1.00 16.50 86 LYS A C 1
ATOM 610 O O . LYS A 1 94 ? -12.143 -13.401 -3.053 1.00 16.93 86 LYS A O 1
ATOM 612 N N . ILE A 1 95 ? -11.012 -15.319 -2.752 1.00 17.86 87 ILE A N 1
ATOM 613 C CA . ILE A 1 95 ? -11.232 -15.811 -4.102 1.00 15.24 87 ILE A CA 1
ATOM 614 C C . ILE A 1 95 ? -11.524 -17.299 -3.984 1.00 14.92 87 ILE A C 1
ATOM 615 O O . ILE A 1 95 ? -11.057 -17.958 -3.053 1.00 17.35 87 ILE A O 1
ATOM 620 N N . PHE A 1 96 ? -12.356 -17.816 -4.895 1.00 12.55 88 PHE A N 1
ATOM 621 C CA . PHE A 1 96 ? -12.660 -19.245 -4.993 1.00 11.70 88 PHE A CA 1
ATOM 622 C C . PHE A 1 96 ? -12.066 -19.730 -6.308 1.00 14.39 88 PHE A C 1
ATOM 623 O O . PHE A 1 96 ? -12.666 -19.556 -7.371 1.00 14.63 88 PHE A O 1
ATOM 631 N N . HIS A 1 97 ? -10.871 -20.327 -6.239 1.00 11.73 89 HIS A N 1
ATOM 632 C CA . HIS A 1 97 ? -10.096 -20.619 -7.439 1.00 10.42 89 HIS A CA 1
ATOM 633 C C . HIS A 1 97 ? -9.300 -21.897 -7.241 1.00 10.24 89 HIS A C 1
ATOM 634 O O . HIS A 1 97 ? -8.736 -22.095 -6.158 1.00 11.34 89 HIS A O 1
ATOM 641 N N . PRO A 1 98 ? -9.204 -22.761 -8.256 1.00 11.30 90 PRO A N 1
ATOM 642 C CA . PRO A 1 98 ? -8.491 -24.036 -8.062 1.00 10.91 9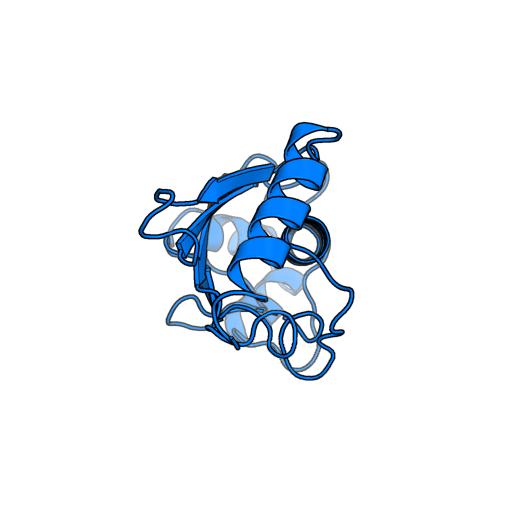0 PRO A CA 1
ATOM 643 C C . PRO A 1 98 ? -7.061 -23.908 -7.559 1.00 11.65 90 PRO A C 1
ATOM 644 O O . PRO A 1 98 ? -6.565 -24.846 -6.915 1.00 12.94 90 PRO A O 1
ATOM 648 N N . ASN A 1 99 ? -6.373 -22.795 -7.832 1.00 10.64 91 ASN A N 1
ATOM 649 C CA . ASN A 1 99 ? -4.944 -22.702 -7.554 1.00 10.42 91 ASN A CA 1
ATOM 650 C C . ASN A 1 99 ? -4.632 -21.710 -6.443 1.00 12.88 91 ASN A C 1
ATOM 651 O O . ASN A 1 99 ? -3.512 -21.188 -6.382 1.00 12.88 91 ASN A O 1
ATOM 656 N N . VAL A 1 100 ? -5.592 -21.441 -5.557 1.00 9.75 92 VAL A N 1
ATOM 657 C CA . VAL A 1 100 ? -5.386 -20.524 -4.440 1.00 9.73 92 VAL A CA 1
ATOM 658 C C . VAL A 1 100 ? -5.769 -21.231 -3.143 1.00 11.15 92 VAL A C 1
ATOM 659 O O . VAL A 1 100 ? -6.860 -21.800 -3.037 1.00 12.63 92 VAL A O 1
ATOM 663 N N . TYR A 1 101 ? -4.875 -21.176 -2.154 1.00 11.65 93 TYR A N 1
ATOM 664 C CA . TYR A 1 101 ? -5.090 -21.762 -0.842 1.00 13.35 93 TYR A CA 1
ATOM 665 C C . TYR A 1 101 ? -5.993 -20.878 0.021 1.00 12.74 93 TYR A C 1
ATOM 666 O O . TYR A 1 101 ? -6.320 -19.732 -0.320 1.00 14.29 93 TYR A O 1
ATOM 675 N N . LYS A 1 102 ? -6.360 -21.427 1.186 1.00 15.78 94 LYS A N 1
ATOM 676 C CA . LYS A 1 102 ? -7.297 -20.761 2.085 1.00 14.89 94 LYS A CA 1
ATOM 677 C C . LYS A 1 102 ? -6.786 -19.398 2.536 1.00 18.56 94 LYS A C 1
ATOM 678 O O . LYS A 1 102 ? -7.577 -18.460 2.703 1.00 19.15 94 LYS A O 1
ATOM 684 N N . ASP A 1 103 ? -5.474 -19.268 2.765 1.00 16.21 95 ASP A N 1
ATOM 685 C CA . ASP A 1 103 ? -4.919 -18.005 3.244 1.00 18.24 95 ASP A CA 1
ATOM 686 C C . ASP A 1 103 ? -4.642 -17.022 2.119 1.00 20.64 95 ASP A C 1
ATOM 687 O O . ASP A 1 103 ? -4.059 -15.959 2.369 1.00 22.44 95 ASP A O 1
ATOM 692 N N . GLY A 1 104 ? -5.051 -17.346 0.891 1.00 15.82 96 GLY A N 1
ATOM 693 C CA . GLY A 1 104 ? -4.829 -16.480 -0.241 1.00 15.05 96 GLY A CA 1
ATOM 694 C C . GLY A 1 104 ? -3.548 -16.737 -0.996 1.00 13.96 96 GLY A C 1
ATOM 695 O O . GLY A 1 104 ? -3.369 -16.176 -2.084 1.00 13.18 96 GLY A O 1
ATOM 696 N N . SER A 1 105 ? -2.648 -17.564 -0.463 1.00 15.97 97 SER A N 1
ATOM 697 C CA A SER A 1 105 ? -1.417 -17.885 -1.169 0.51 15.92 97 SER A CA 1
ATOM 698 C CA B SER A 1 105 ? -1.423 -17.846 -1.188 0.49 16.07 97 SER A CA 1
ATOM 699 C C . SER A 1 105 ? -1.731 -18.625 -2.460 1.00 15.08 97 SER A C 1
ATOM 700 O O . SER A 1 105 ? -2.711 -19.362 -2.549 1.00 13.66 97 SER A O 1
ATOM 705 N N . ILE A 1 106 ? -0.885 -18.433 -3.457 1.00 20.05 98 ILE A N 1
ATOM 706 C CA A ILE A 1 106 ? -1.063 -18.994 -4.785 0.41 19.03 98 ILE A CA 1
ATOM 707 C CA B ILE A 1 106 ? -1.151 -19.069 -4.735 0.59 19.19 98 ILE A CA 1
ATOM 708 C C . ILE A 1 106 ? -0.281 -20.301 -4.910 1.00 21.02 98 ILE A C 1
ATOM 709 O O . ILE A 1 106 ? 0.731 -20.486 -4.230 1.00 22.36 98 ILE A O 1
ATOM 728 N N . LEU A 1 108 ? 1.592 -21.858 -7.903 1.00 11.83 100 LEU A N 1
ATOM 729 C CA . LEU A 1 108 ? 2.052 -21.507 -9.245 1.00 11.69 100 LEU A CA 1
ATOM 730 C C . LEU A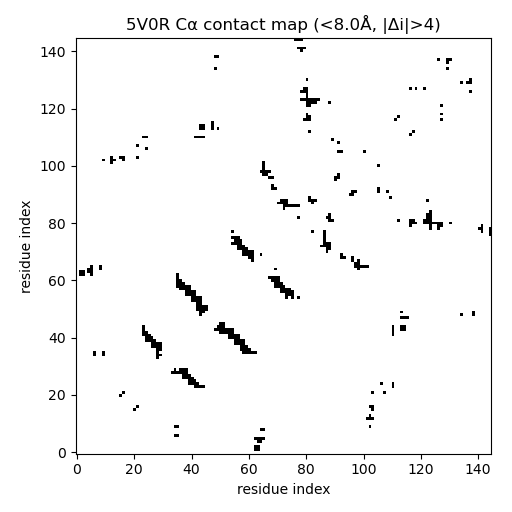 1 108 ? 3.558 -21.745 -9.339 1.00 12.58 100 LEU A C 1
ATOM 731 O O . LEU A 1 108 ? 4.328 -21.037 -8.698 1.00 11.81 100 LEU A O 1
ATOM 736 N N . ASP A 1 109 ? 3.974 -22.743 -10.129 1.00 15.52 101 ASP A N 1
ATOM 737 C CA . ASP A 1 109 ? 5.376 -23.154 -10.098 1.00 12.08 101 ASP A CA 1
ATOM 738 C C . ASP A 1 109 ? 6.320 -22.022 -10.493 1.00 12.70 101 ASP A C 1
ATOM 739 O O . ASP A 1 109 ? 7.442 -21.952 -9.977 1.00 12.79 101 ASP A O 1
ATOM 744 N N . ILE A 1 110 ? 5.871 -21.114 -11.366 1.00 12.96 102 ILE A N 1
ATOM 745 C CA . ILE A 1 110 ? 6.687 -19.979 -11.803 1.00 14.22 102 ILE A CA 1
ATOM 746 C C . ILE A 1 110 ? 7.189 -19.145 -10.628 1.00 14.46 102 ILE A C 1
ATOM 747 O O . ILE A 1 110 ? 8.301 -18.598 -10.679 1.00 16.41 102 ILE A O 1
ATOM 752 N N . VAL A 1 111 ? 6.399 -19.008 -9.565 1.00 14.32 103 VAL A N 1
ATOM 753 C CA . VAL A 1 111 ? 6.839 -18.234 -8.405 1.00 13.37 103 VAL A CA 1
ATOM 754 C C . VAL A 1 111 ? 7.142 -19.136 -7.214 1.00 17.96 103 VAL A C 1
ATOM 755 O O . VAL A 1 111 ? 7.233 -18.672 -6.079 1.00 20.74 103 VAL A O 1
ATOM 759 N N . GLN A 1 112 ? 7.306 -20.429 -7.463 1.00 13.27 104 GLN A N 1
ATOM 760 C CA . GLN A 1 112 ? 7.647 -21.367 -6.412 1.00 13.58 104 GLN A CA 1
ATOM 761 C C . GLN A 1 112 ? 8.860 -22.170 -6.871 1.00 12.02 104 GLN A C 1
ATOM 762 O O . GLN A 1 112 ? 9.934 -21.586 -7.063 1.00 14.56 104 GLN A O 1
ATOM 768 N N . ASP A 1 113 ? 8.722 -23.487 -7.081 1.00 15.10 105 ASP A N 1
ATOM 769 C CA . ASP A 1 113 ? 9.913 -24.302 -7.330 1.00 16.61 105 ASP A CA 1
ATOM 770 C C . ASP A 1 113 ? 10.593 -23.970 -8.651 1.00 14.45 105 ASP A C 1
ATOM 771 O O . ASP A 1 113 ? 11.799 -24.210 -8.794 1.00 16.43 105 ASP A O 1
ATOM 776 N N . LYS A 1 114 ? 9.856 -23.442 -9.630 1.00 13.50 106 LYS A N 1
ATOM 777 C CA . LYS A 1 114 ? 10.437 -23.146 -10.933 1.00 15.66 106 LYS A CA 1
ATOM 778 C C . LYS A 1 114 ? 10.789 -21.669 -11.097 1.00 12.58 106 LYS A C 1
ATOM 779 O O . LYS A 1 114 ? 11.014 -21.208 -12.220 1.00 15.87 106 LYS A O 1
ATOM 785 N N . TRP A 1 115 ? 10.854 -20.923 -9.999 1.00 11.07 107 TRP A N 1
ATOM 786 C CA . TRP A 1 115 ? 11.329 -19.545 -10.061 1.00 11.62 107 TRP A CA 1
ATOM 787 C C . TRP A 1 115 ? 12.674 -19.460 -10.779 1.00 10.63 107 TRP A C 1
ATOM 788 O O . TRP A 1 115 ? 13.567 -20.283 -10.558 1.00 13.50 107 TRP A O 1
ATOM 799 N N . SER A 1 116 ? 12.814 -18.443 -11.638 1.00 10.63 108 SER A N 1
ATOM 800 C CA . SER A 1 116 ? 14.049 -18.116 -12.334 1.00 11.65 108 SER A CA 1
ATOM 801 C C . SER A 1 116 ? 14.523 -16.739 -11.900 1.00 10.31 108 SER A C 1
ATOM 802 O O . SER A 1 116 ? 13.714 -15.811 -11.830 1.00 11.65 108 SER A O 1
ATOM 805 N N . PRO A 1 117 ? 15.823 -16.557 -11.652 1.00 11.75 109 PRO A N 1
ATOM 806 C CA . PRO A 1 117 ? 16.305 -15.238 -11.219 1.00 11.59 109 PRO A CA 1
ATOM 807 C C . PRO A 1 117 ? 16.307 -14.182 -12.310 1.00 14.25 109 PRO A C 1
ATOM 808 O O . PRO A 1 117 ? 16.711 -13.042 -12.037 1.00 14.17 109 PRO A O 1
ATOM 812 N N . ILE A 1 118 ? 15.891 -14.501 -13.539 1.00 12.58 110 ILE A N 1
ATOM 813 C CA . ILE A 1 118 ? 15.693 -13.448 -14.528 1.00 11.34 110 ILE A CA 1
ATOM 814 C C . ILE A 1 118 ? 14.218 -13.117 -14.733 1.00 12.17 110 ILE A C 1
ATOM 815 O O . ILE A 1 118 ? 13.889 -12.276 -15.578 1.00 14.42 110 ILE A O 1
ATOM 820 N N . TYR A 1 119 ? 13.322 -13.716 -13.956 1.00 10.21 111 TYR A N 1
ATOM 821 C CA . TYR A 1 119 ? 11.936 -13.266 -13.960 1.00 10.81 111 TYR A CA 1
ATOM 822 C C . TYR A 1 119 ? 11.800 -11.902 -13.283 1.00 11.69 111 TYR A C 1
ATOM 823 O O . TYR A 1 119 ? 12.585 -11.535 -12.405 1.00 12.68 111 TYR A O 1
ATOM 832 N N . THR A 1 120 ? 10.770 -11.153 -13.690 1.00 9.79 112 THR A N 1
ATOM 833 C CA . THR A 1 120 ? 10.536 -9.798 -13.208 1.00 11.84 112 THR A CA 1
ATOM 834 C C . THR A 1 120 ? 9.122 -9.679 -12.655 1.00 10.67 112 THR A C 1
ATOM 835 O O . THR A 1 120 ? 8.305 -10.594 -12.767 1.00 11.98 112 THR A O 1
ATOM 839 N N . VAL A 1 121 ? 8.823 -8.522 -12.057 1.00 11.86 113 VAL A N 1
ATOM 840 C CA . VAL A 1 121 ? 7.450 -8.254 -11.624 1.00 11.17 113 VAL A CA 1
ATOM 841 C C . VAL A 1 121 ? 6.475 -8.479 -12.778 1.00 11.57 113 VAL A C 1
ATOM 842 O O . VAL A 1 121 ? 5.428 -9.114 -12.616 1.00 13.05 113 VAL A O 1
ATOM 846 N N . ASP A 1 122 ? 6.816 -7.973 -13.965 1.00 12.66 114 ASP A N 1
ATOM 847 C CA . ASP A 1 122 ? 5.975 -8.207 -15.133 1.00 11.41 114 ASP A CA 1
ATOM 848 C C . ASP A 1 122 ? 5.799 -9.703 -15.414 1.00 11.53 114 ASP A C 1
ATOM 849 O O . ASP A 1 122 ? 4.679 -10.153 -15.689 1.00 12.09 114 ASP A O 1
ATOM 854 N N . SER A 1 123 ? 6.885 -10.488 -15.349 1.00 11.27 115 SER A N 1
ATOM 855 C CA . SER A 1 123 ? 6.774 -11.941 -15.490 1.00 9.95 115 SER A CA 1
ATOM 856 C C . SER A 1 123 ? 5.755 -12.511 -14.517 1.00 11.36 115 SER A C 1
ATOM 857 O O . SER A 1 123 ? 4.940 -13.369 -14.874 1.00 11.39 115 SER A O 1
ATOM 860 N N . ILE A 1 124 ? 5.839 -12.071 -13.262 1.00 10.97 116 ILE A N 1
ATOM 861 C CA . ILE A 1 124 ? 5.015 -12.621 -12.198 1.00 10.89 116 ILE A CA 1
ATOM 862 C C . ILE A 1 124 ? 3.551 -12.275 -12.426 1.00 11.05 116 ILE A C 1
ATOM 863 O O . ILE A 1 124 ? 2.675 -13.144 -12.366 1.00 13.75 116 ILE A O 1
ATOM 868 N N . LEU A 1 125 ? 3.266 -10.997 -12.698 1.00 12.35 117 LEU A N 1
ATOM 869 C CA . LEU A 1 125 ? 1.886 -10.573 -12.897 1.00 13.07 117 LEU A CA 1
ATOM 870 C C . LEU A 1 125 ? 1.277 -11.234 -14.129 1.00 12.70 117 LEU A C 1
ATOM 871 O O . LEU A 1 125 ? 0.108 -11.634 -14.119 1.00 14.08 117 LEU A O 1
ATOM 876 N N . THR A 1 126 ? 2.061 -11.362 -15.198 1.00 14.48 118 THR A N 1
ATOM 877 C CA . THR A 1 126 ? 1.582 -12.061 -16.386 1.00 13.46 118 THR A CA 1
ATOM 878 C C . THR A 1 126 ? 1.229 -13.507 -16.059 1.00 13.01 118 THR A C 1
ATOM 879 O O . THR A 1 126 ? 0.196 -14.023 -16.506 1.00 13.59 118 THR A O 1
ATOM 883 N N . SER A 1 127 ? 2.071 -14.165 -15.259 1.00 12.20 119 SER A N 1
ATOM 884 C CA . SER A 1 127 ? 1.844 -15.567 -14.928 1.00 11.90 119 SER A CA 1
ATOM 885 C C . SER A 1 127 ? 0.643 -15.740 -14.014 1.00 16.42 119 SER A C 1
ATOM 886 O O . SER A 1 127 ? -0.072 -16.741 -14.119 1.00 14.46 119 SER A O 1
ATOM 889 N N . ILE A 1 128 ? 0.392 -14.776 -13.125 1.00 16.10 120 ILE A N 1
ATOM 890 C CA . ILE A 1 128 ? -0.784 -14.865 -12.267 1.00 15.43 120 ILE A CA 1
ATOM 891 C C . ILE A 1 128 ? -2.046 -14.642 -13.084 1.00 17.02 120 ILE A C 1
ATOM 892 O O . ILE A 1 128 ? -3.043 -15.353 -12.924 1.00 18.39 120 ILE A O 1
ATOM 897 N N . LEU A 1 129 ? -2.020 -13.644 -13.969 1.00 19.17 121 LEU A N 1
ATOM 898 C CA . LEU A 1 129 ? -3.132 -13.431 -14.880 1.00 16.58 121 LEU A CA 1
ATOM 899 C C . LEU A 1 129 ? -3.461 -14.694 -15.663 1.00 18.42 121 LEU A C 1
ATOM 900 O O . LEU A 1 129 ? -4.636 -14.978 -15.906 1.00 17.72 121 LEU A O 1
ATOM 905 N N . SER A 1 130 ? -2.450 -15.498 -16.007 1.00 16.44 122 SER A N 1
ATOM 906 C CA . SER A 1 130 ? -2.706 -16.710 -16.779 1.00 16.76 122 SER A CA 1
ATOM 907 C C . SER A 1 130 ? -3.502 -17.745 -15.996 1.00 18.91 122 SER A C 1
ATOM 908 O O . SER A 1 130 ? -4.140 -18.597 -16.615 1.00 19.04 122 SER A O 1
ATOM 911 N N . LEU A 1 131 ? -3.483 -17.692 -14.662 1.00 16.04 123 LEU A N 1
ATOM 912 C CA . LEU A 1 131 ? -4.345 -18.576 -13.879 1.00 17.87 123 LEU A CA 1
ATOM 913 C C . LEU A 1 131 ? -5.820 -18.225 -14.011 1.00 19.11 123 LEU A C 1
ATOM 914 O O . LEU A 1 131 ? -6.675 -19.071 -13.727 1.00 16.63 123 LEU A O 1
ATOM 919 N N . LEU A 1 132 ? -6.141 -17.003 -14.415 1.00 14.43 124 LEU A N 1
ATOM 920 C CA . LEU A 1 132 ? -7.513 -16.651 -14.750 1.00 15.49 124 LEU A CA 1
ATOM 921 C C . LEU A 1 132 ? -7.824 -16.880 -16.215 1.00 20.70 124 LEU A C 1
ATOM 922 O O . LEU A 1 132 ? -8.972 -16.697 -16.629 1.00 32.38 124 LEU A O 1
ATOM 927 N N . GLU A 1 133 ? -6.825 -17.231 -17.013 1.00 16.53 125 GLU A N 1
ATOM 928 C CA . GLU A 1 133 ? -7.107 -17.647 -18.376 1.00 18.47 125 GLU A CA 1
ATOM 929 C C . GLU A 1 133 ? -7.408 -19.140 -18.402 1.00 20.77 125 GLU A C 1
ATOM 930 O O . GLU A 1 133 ? -8.405 -19.567 -18.992 1.00 22.71 125 GLU A O 1
ATOM 936 N N . ASP A 1 134 ? -6.590 -19.929 -17.715 1.00 17.22 126 ASP A N 1
ATOM 937 C CA . ASP A 1 134 ? -6.790 -21.367 -17.617 1.00 18.01 126 ASP A CA 1
ATOM 938 C C . ASP A 1 134 ? -6.309 -21.836 -16.255 1.00 15.36 126 ASP A C 1
ATOM 939 O O . ASP A 1 134 ? -5.103 -21.788 -15.989 1.00 17.94 126 ASP A O 1
ATOM 944 N N . PRO A 1 135 ? -7.194 -22.299 -15.379 1.00 14.72 127 PRO A N 1
ATOM 945 C CA . PRO A 1 135 ? -6.727 -22.859 -14.111 1.00 14.78 127 PRO A CA 1
ATOM 946 C C . PRO A 1 135 ? -5.961 -24.148 -14.351 1.00 15.30 127 PRO A C 1
ATOM 947 O O . PRO A 1 135 ? -6.126 -24.824 -15.368 1.00 16.88 127 PRO A O 1
ATOM 951 N N . ASN A 1 136 ? -5.096 -24.474 -13.400 1.00 14.07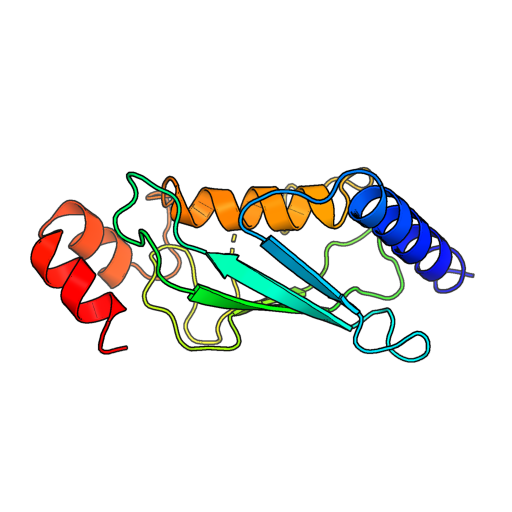 128 ASN A N 1
ATOM 952 C CA . ASN A 1 136 ? -4.290 -25.685 -13.486 1.00 15.87 128 ASN A CA 1
ATOM 953 C C . ASN A 1 136 ? -5.000 -26.807 -12.743 1.00 18.01 128 ASN A C 1
ATOM 954 O O . ASN A 1 136 ? -5.214 -26.692 -11.529 1.00 18.13 128 ASN A O 1
ATOM 959 N N . PRO A 1 137 ? -5.396 -27.887 -13.421 1.00 18.95 129 PRO A N 1
ATOM 960 C CA . PRO A 1 137 ? -6.170 -28.944 -12.758 1.00 24.73 129 PRO A CA 1
ATOM 961 C C . PRO A 1 137 ? -5.328 -29.961 -12.002 1.00 25.01 129 PRO A C 1
ATOM 962 O O . PRO A 1 137 ? -5.898 -30.788 -11.278 1.00 27.87 129 PRO A O 1
ATOM 966 N N . ASP A 1 138 ? -4.006 -29.932 -12.137 1.00 22.71 130 ASP A N 1
ATOM 967 C CA . ASP A 1 138 ? -3.147 -30.951 -11.545 1.00 23.36 130 ASP A CA 1
ATOM 968 C C . ASP A 1 138 ? -2.786 -30.555 -10.116 1.00 25.58 130 ASP A C 1
ATOM 969 O O . ASP A 1 138 ? -2.246 -29.466 -9.887 1.00 26.81 130 ASP A O 1
ATOM 974 N N . SER A 1 139 ? -3.076 -31.444 -9.166 1.00 23.52 131 SER A N 1
ATOM 975 C CA . SER A 1 139 ? -2.797 -31.225 -7.750 1.00 24.13 131 SER A CA 1
ATOM 976 C C . SER A 1 139 ? -3.277 -29.859 -7.244 1.00 20.73 131 SER A C 1
ATOM 977 O O . SER A 1 139 ? -2.489 -29.089 -6.686 1.00 23.20 131 SER A O 1
ATOM 980 N N . PRO A 1 140 ? -4.565 -29.555 -7.376 1.00 18.14 132 PRO A N 1
ATOM 981 C CA . PRO A 1 140 ? -5.039 -28.198 -7.077 1.00 14.30 132 PRO A CA 1
ATOM 982 C C . PRO A 1 140 ? -5.001 -27.856 -5.594 1.00 16.93 132 PRO A C 1
ATOM 983 O O . PRO A 1 140 ? -5.252 -28.697 -4.723 1.00 18.25 132 PRO A O 1
ATOM 987 N N . ALA A 1 141 ? -4.709 -26.574 -5.325 1.00 14.08 133 ALA A N 1
ATOM 988 C CA . ALA A 1 141 ? -4.726 -26.036 -3.967 1.00 13.91 133 ALA A CA 1
ATOM 989 C C . ALA A 1 141 ? -6.129 -26.033 -3.388 1.00 13.63 133 ALA A C 1
ATOM 990 O O . ALA A 1 141 ? -6.299 -26.158 -2.168 1.00 16.88 133 ALA A O 1
ATOM 992 N N . ASN A 1 142 ? -7.138 -25.856 -4.234 1.00 12.36 134 ASN A N 1
ATOM 993 C CA . ASN A 1 142 ? -8.533 -25.867 -3.798 1.00 11.84 134 ASN A CA 1
ATOM 994 C C . ASN A 1 142 ? -9.225 -26.957 -4.599 1.00 13.15 134 ASN A C 1
ATOM 995 O O . ASN A 1 142 ? -9.731 -26.713 -5.703 1.00 10.35 134 ASN A O 1
ATOM 1000 N N . PRO A 1 143 ? -9.263 -28.182 -4.084 1.00 12.48 135 PRO A N 1
ATOM 1001 C CA . PRO A 1 143 ? -9.819 -29.271 -4.892 1.00 12.53 135 PRO A CA 1
ATOM 1002 C C . PRO A 1 143 ? -11.299 -29.112 -5.161 1.00 12.75 135 PRO A C 1
ATOM 1003 O O . PRO A 1 143 ? -11.749 -29.503 -6.246 1.00 12.01 135 PRO A O 1
ATOM 1007 N N . GLU A 1 144 ? -12.078 -28.561 -4.221 1.00 11.90 136 GLU A N 1
ATOM 1008 C CA . GLU A 1 144 ? -13.499 -28.362 -4.510 1.00 11.41 136 GLU A CA 1
ATOM 1009 C C . GLU A 1 144 ? -13.684 -27.407 -5.684 1.00 11.39 136 GLU A C 1
ATOM 1010 O O . GLU A 1 144 ? -14.518 -27.645 -6.564 1.00 13.33 136 GLU A O 1
ATOM 1016 N N . ALA A 1 145 ? -12.896 -26.329 -5.724 1.00 9.81 137 ALA A N 1
ATOM 1017 C CA . ALA A 1 145 ? -12.994 -25.389 -6.833 1.00 10.68 137 ALA A CA 1
ATOM 1018 C C . ALA A 1 145 ? -12.591 -26.038 -8.148 1.00 14.17 137 ALA A C 1
ATOM 1019 O O . ALA A 1 145 ? -13.221 -25.797 -9.184 1.00 14.22 137 ALA A O 1
ATOM 1021 N N . ALA A 1 146 ? -11.550 -26.876 -8.123 1.00 11.62 138 ALA A N 1
ATOM 1022 C CA . ALA A 1 146 ? -11.114 -27.549 -9.342 1.00 12.36 138 ALA A CA 1
ATOM 1023 C C . ALA A 1 146 ? -12.188 -28.493 -9.869 1.00 14.51 138 ALA A C 1
ATOM 1024 O O . ALA A 1 146 ? -12.430 -28.554 -11.080 1.00 15.41 138 ALA A O 1
ATOM 1026 N N . LYS A 1 147 ? -12.850 -29.232 -8.970 1.00 11.41 139 LYS A N 1
ATOM 1027 C CA . LYS A 1 147 ? -13.902 -30.149 -9.392 1.00 14.09 139 LYS A CA 1
ATOM 1028 C C . LYS A 1 147 ? -15.113 -29.390 -9.920 1.00 16.66 139 LYS A C 1
ATOM 1029 O O . LYS A 1 147 ? -15.651 -29.722 -10.985 1.00 15.95 139 LYS A O 1
ATOM 1035 N N . LEU A 1 148 ? -15.534 -28.346 -9.205 1.00 12.59 140 LEU A N 1
ATOM 1036 C CA . LEU A 1 148 ? -16.718 -27.591 -9.607 1.00 15.24 140 LEU A CA 1
ATOM 1037 C C . LEU A 1 148 ? -16.491 -26.849 -10.918 1.00 14.69 140 LEU A C 1
ATOM 1038 O O . LEU A 1 148 ? -17.412 -26.736 -11.741 1.00 13.03 140 LEU A O 1
ATOM 1043 N N . PHE A 1 149 ? -15.279 -26.329 -11.128 1.00 12.13 141 PHE A N 1
ATOM 1044 C CA . PHE A 1 149 ? -14.971 -25.639 -12.379 1.00 9.50 141 PHE A CA 1
ATOM 1045 C C . PHE A 1 149 ? -15.313 -26.510 -13.578 1.00 12.30 141 PHE A C 1
ATOM 1046 O O . PHE A 1 149 ? -15.888 -26.033 -14.567 1.00 13.58 141 PHE A O 1
ATOM 1054 N N . VAL A 1 150 ? -14.969 -27.795 -13.504 1.00 11.72 142 VAL A N 1
ATOM 1055 C CA . VAL A 1 150 ? -15.219 -28.714 -14.609 1.00 13.17 142 VAL A CA 1
ATOM 1056 C C . VAL A 1 150 ? -16.655 -29.238 -14.585 1.00 12.74 142 VAL A C 1
ATOM 1057 O O . VAL A 1 150 ? -17.321 -29.290 -15.624 1.00 15.57 142 VAL A O 1
ATOM 1061 N N . ASN A 1 151 ? -17.166 -29.612 -13.406 1.00 12.60 143 ASN A N 1
ATOM 1062 C CA . ASN A 1 151 ? -18.418 -30.357 -13.325 1.00 13.63 143 ASN A C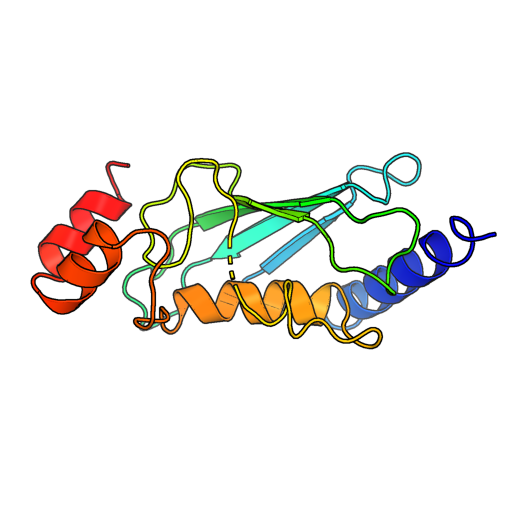A 1
ATOM 1063 C C . ASN A 1 151 ? -19.650 -29.478 -13.485 1.00 15.53 143 ASN A C 1
ATOM 1064 O O . ASN A 1 151 ? -20.678 -29.955 -13.972 1.00 16.98 143 ASN A O 1
ATOM 1069 N N . ASP A 1 152 ? -19.595 -28.215 -13.067 1.00 13.55 144 ASP A N 1
ATOM 1070 C CA . ASP A 1 152 ? -20.774 -27.349 -13.083 1.00 13.14 144 ASP A CA 1
ATOM 1071 C C . ASP A 1 152 ? -20.322 -25.904 -13.187 1.00 12.25 144 ASP A C 1
ATOM 1072 O O . ASP A 1 152 ? -20.287 -25.169 -12.191 1.00 13.87 144 ASP A O 1
ATOM 1077 N N . PRO A 1 153 ? -19.968 -25.460 -14.393 1.00 12.77 145 PRO A N 1
ATOM 1078 C CA . PRO A 1 153 ? -19.497 -24.072 -14.571 1.00 13.58 145 PRO A CA 1
ATOM 1079 C C . PRO A 1 153 ? -20.464 -23.016 -14.052 1.00 16.92 145 PRO A C 1
ATOM 1080 O O . PRO A 1 153 ? -20.018 -22.008 -13.482 1.00 17.55 145 PRO A O 1
ATOM 1084 N N . LYS A 1 154 ? -21.774 -23.223 -14.213 1.00 17.39 146 LYS A N 1
ATOM 1085 C CA . LYS A 1 154 ? -22.748 -22.269 -13.687 1.00 15.63 146 LYS A CA 1
ATOM 1086 C C . LYS A 1 154 ? -22.628 -22.134 -12.176 1.00 18.39 146 LYS A C 1
ATOM 1087 O O . LYS A 1 154 ? -22.592 -21.020 -11.638 1.00 17.64 146 LYS A O 1
ATOM 1093 N N . GLU A 1 155 ? -22.578 -23.263 -11.469 1.00 14.27 147 GLU A N 1
ATOM 1094 C CA . GLU A 1 155 ? -22.437 -23.196 -10.024 1.00 16.75 147 GLU A CA 1
ATOM 1095 C C . GLU A 1 155 ? -21.062 -22.671 -9.633 1.00 16.61 147 GLU A C 1
ATOM 1096 O O . GLU A 1 155 ? -20.924 -21.981 -8.612 1.00 15.71 147 GLU A O 1
ATOM 1102 N N . TYR A 1 156 ? -20.033 -22.971 -10.427 1.00 14.17 148 TYR A N 1
ATOM 1103 C CA . TYR A 1 156 ? -18.718 -22.424 -10.112 1.00 12.86 148 TYR A CA 1
ATOM 1104 C C . TYR A 1 156 ? -18.754 -20.897 -10.140 1.00 16.42 148 TYR A C 1
ATOM 1105 O O . TYR A 1 156 ? -18.217 -20.237 -9.239 1.00 17.13 148 TYR A O 1
ATOM 1114 N N . LYS A 1 157 ? -19.405 -20.320 -11.153 1.00 13.62 149 LYS A N 1
ATOM 1115 C CA . LYS A 1 157 ? -19.535 -18.870 -11.244 1.00 16.05 149 LYS A CA 1
ATOM 1116 C C . LYS A 1 157 ? -20.253 -18.300 -10.031 1.00 20.66 149 LYS A C 1
ATOM 1117 O O . LYS A 1 157 ? -19.901 -17.219 -9.543 1.00 19.70 149 LYS A O 1
ATOM 1123 N N . LYS A 1 158 ? -21.286 -18.998 -9.553 1.00 18.11 150 LYS A N 1
ATOM 1124 C CA . LYS A 1 158 ? -22.021 -18.526 -8.383 1.00 19.28 150 LYS A CA 1
ATOM 1125 C C . LYS A 1 158 ? -21.132 -18.530 -7.145 1.00 19.40 150 LYS A C 1
ATOM 1126 O O . LYS A 1 158 ? -21.163 -17.590 -6.339 1.00 21.11 150 LYS A O 1
ATOM 1132 N N . ARG A 1 159 ? -20.317 -19.570 -6.991 1.00 16.31 151 ARG A N 1
ATOM 1133 C CA . ARG A 1 159 ? -19.419 -19.650 -5.845 1.00 17.92 151 ARG A CA 1
ATOM 1134 C C . ARG A 1 159 ? -18.332 -18.588 -5.906 1.00 17.20 151 ARG A C 1
ATOM 1135 O O . ARG A 1 159 ? -17.935 -18.062 -4.862 1.00 20.31 151 ARG A O 1
ATOM 1143 N N . VAL A 1 160 ? -17.845 -18.263 -7.109 1.00 18.67 152 VAL A N 1
ATOM 1144 C CA . VAL A 1 160 ? -16.895 -17.160 -7.261 1.00 19.89 152 VAL A CA 1
ATOM 1145 C C . VAL A 1 160 ? -17.515 -15.863 -6.772 1.00 22.00 152 VAL A C 1
ATOM 1146 O O . VAL A 1 160 ? -16.887 -15.092 -6.036 1.00 23.56 152 VAL A O 1
ATOM 1150 N N . ARG A 1 161 ? -18.768 -15.615 -7.155 1.00 22.36 153 ARG A N 1
ATOM 1151 C CA . ARG A 1 161 ? -19.379 -14.323 -6.872 1.00 24.87 153 ARG A CA 1
ATOM 1152 C C . ARG A 1 161 ? -19.725 -14.168 -5.395 1.00 26.86 153 ARG A C 1
ATOM 1153 O O . ARG A 1 161 ? -19.631 -13.060 -4.850 1.00 30.32 153 ARG A O 1
ATOM 1155 N N . LYS A 1 162 ? -20.116 -15.255 -4.730 1.00 25.80 154 LYS A N 1
ATOM 1156 C CA . LYS A 1 162 ? -20.613 -15.208 -3.360 1.00 27.90 154 LYS A CA 1
ATOM 1157 C C . LYS A 1 162 ? -19.559 -15.615 -2.334 1.00 28.06 154 LYS A C 1
ATOM 1158 O O . LYS A 1 162 ? -19.904 -15.940 -1.193 1.00 31.72 154 LYS A O 1
ATOM 1160 N N . CYS A 1 163 ? -18.285 -15.592 -2.707 1.00 29.44 155 CYS A N 1
ATOM 1161 C CA A CYS A 1 163 ? -17.202 -16.003 -1.824 0.80 27.24 155 CYS A CA 1
ATOM 1162 C CA B CYS A 1 163 ? -17.233 -16.042 -1.798 0.20 30.41 155 CYS A CA 1
ATOM 1163 C C . CYS A 1 163 ? -17.129 -15.171 -0.543 1.00 30.96 155 CYS A C 1
ATOM 1164 O O . CYS A 1 163 ? -17.421 -13.977 -0.560 1.00 36.18 155 CYS A O 1
#

Nearest PDB structures (foldseek):
  5v0r-assembly1_A-2  TM=1.007E+00  e=3.872E-32  Naegleria fowleri
  6mj9-assembly1_A  TM=9.574E-01  e=1.501E-26  Naegleria fowleri
  6d68-assembly1_A  TM=9.063E-01  e=6.558E-17  Homo sapiens
  2cyx-assembly1_A  TM=8.981E-01  e=5.481E-16  Homo sapiens
  3rz3-assembly2_B  TM=8.469E-01  e=1.143E-13  Homo sapiens

Organism: Naegleria fowleri (NCBI:txid5763)

Solvent-accessible surface area: 8229 Å² total

InterPro domains:
  IPR000608 Ubiquitin-conjugating (UBC), catalytic core domain [PF00179] (18-155)
  IPR000608 Ubiquitin-conjugating (UBC), catalytic core domain [PS50127] (14-161)
  IPR016135 Ubiquitin-conjugating enzyme/RWD-like [G3DSA:3.10.110.10] (4-161)
  IPR016135 Ubiquitin-conjugating enzyme/RWD-like [SSF54495] (4-159)
  IPR023313 Ubiquitin-conjugating enzyme, active site [PS00183] (88-103)
  IPR050113 Ubiquitin-conjugating enzyme E2-like [PTHR24067] (15-153)

Sequence (145 aa):
KMSSSSSKLRLLSDLQQLQKDPPEGITASPESENDLYVWNATITGPMDSIWEEGGIFFLRLTFPEDYPTKPPKVKFTSKIFHPNVYKDGSSIILDIVQDKWSPIYTVDSILTSILSLLEDPNPDSPANPEAAKLFVNDPKEYKKRVRKCC

B-factor: mean 20.47, std 10.0, range [9.09, 65.07]

Radius of gyration: 15.68 Å; Cα contacts (8 Å, |Δi|>4): 256; chains: 1; bounding box: 47×35×26 Å

Foldseek 3Di:
DLQVVQLVQLVVLVVVCVVPPDPQKDKDAPDSVRSQKMKMKGAQDPPFLRHGPIWIKIWGHDSNPPVAATFIFTPDDFLAQAAAPRRTGACCRPVVPDRPAGPVNVVVRVSVCSVPNDLPPTNRVVLSVCVPPPSVVSSVVRVVD

Secondary structure (DSSP, 8-state):
-HHHHHHHHHHHHHHHHHHSPPTTEEEEES-STTTTEEEEEEEPPTTSTTTT-EEEEEEE--TTTTSSPPEEEESS----TT--TTSB--GGGTTT--TT--HHHHHHHHHHHTTS---SS-SSHHHHHHHHH-HHHHHHHHHT-

CATH classification: 3.10.110.10